Protein AF-A0A2P2KDY8-F1 (afdb_monomer)

Radius of gyration: 28.93 Å; Cα contacts (8 Å, |Δi|>4): 17; chains: 1; bounding box: 66×25×82 Å

Secondary structure (DSSP, 8-state):
---HHHHHHHHHHHHHHHHHHHHHHHHHHHHHHHHHHHHHHHHHHHHHHHHSPPPP-TT-HHHHHHHHHT--HHHHHHHHHH---HHHHHHHHHHHHHHHHHHHHTT-

pLDDT: mean 75.92, std 18.14, range [41.25, 98.06]

Mean predicted aligned error: 13.73 Å

Organism: Rhizophora mucronata (NCBI:txid61149)

Sequence (108 aa):
MASEEGKLKANLKEKVFQTLKDFLTGVTKLEELGAIGSKFLSSFRQGLEFLRRPPINSKSELIAEILKANETKRLKSYVAAGCVTSHNSIQNTSKCKLRIRHDKMHQF

Foldseek 3Di:
DPPPVVVVVVVVVVVVVVVVVVVVVVVVVVVVVVVVVLVVLVVVVVVVVVVQDDADPPVDPVSVVVCVVVVDPVSVVVNVVRHPPPVNVCVVVVVVVVVSVVVVVVPD

Solvent-accessible surface area (backbone atoms only — not comparable to full-atom values): 6234 Å² total; per-residue (Å²): 128,85,54,70,68,59,54,52,53,52,52,51,51,51,52,54,50,50,53,52,52,55,49,51,54,51,51,51,53,51,55,51,49,52,53,52,50,53,51,50,53,54,52,52,53,52,54,50,56,73,72,50,66,80,69,75,64,79,84,38,65,70,54,46,51,54,50,61,77,58,70,38,76,66,52,54,50,47,48,65,71,58,38,56,51,71,66,56,51,49,51,52,53,47,52,53,51,50,56,59,47,52,64,59,62,72,76,115

InterPro domains:
  IPR056697 Domain of unknown function DUF7795 [PF25071] (11-97)

Structure (mmCIF, N/CA/C/O backbone):
data_AF-A0A2P2KDY8-F1
#
_entry.id   AF-A0A2P2KDY8-F1
#
loop_
_atom_site.group_PDB
_atom_site.id
_atom_site.type_symbol
_atom_site.label_atom_id
_atom_site.label_alt_id
_atom_site.label_comp_id
_atom_site.label_asym_id
_atom_site.label_entity_id
_atom_site.label_seq_id
_atom_site.pdbx_PDB_ins_code
_atom_site.Cartn_x
_atom_site.Cartn_y
_atom_site.Cartn_z
_atom_site.occupancy
_atom_site.B_iso_or_equiv
_atom_site.auth_seq_id
_atom_site.auth_comp_id
_atom_site.auth_asym_id
_atom_site.auth_atom_id
_atom_site.pdbx_PDB_model_num
ATOM 1 N N . MET A 1 1 ? -37.080 12.090 46.593 1.00 48.97 1 MET A N 1
ATOM 2 C CA . MET A 1 1 ? -35.607 12.063 46.488 1.00 48.97 1 MET A CA 1
ATOM 3 C C . MET A 1 1 ? -35.240 10.909 45.574 1.00 48.97 1 MET A C 1
ATOM 5 O O . MET A 1 1 ? -35.597 9.785 45.900 1.00 48.97 1 MET A O 1
ATOM 9 N N . ALA A 1 2 ? -34.644 11.160 44.406 1.00 59.59 2 ALA A N 1
ATOM 10 C CA . ALA A 1 2 ? -34.113 10.061 43.598 1.00 59.59 2 ALA A CA 1
ATOM 11 C C . ALA A 1 2 ? -33.075 9.311 44.448 1.00 59.59 2 ALA A C 1
ATOM 13 O O . ALA A 1 2 ? -32.198 9.958 45.016 1.00 59.59 2 ALA A O 1
ATOM 14 N N . SER A 1 3 ? -33.221 7.990 44.595 1.00 74.06 3 SER A N 1
ATOM 15 C CA . SER A 1 3 ? -32.272 7.171 45.361 1.00 74.06 3 SER A CA 1
ATOM 16 C C . SER A 1 3 ? -30.862 7.383 44.798 1.00 74.06 3 SER A C 1
ATOM 18 O O . SER A 1 3 ? -30.680 7.309 43.580 1.00 74.06 3 SER A O 1
ATOM 20 N N . GLU A 1 4 ? -29.882 7.656 45.665 1.00 74.12 4 GLU A N 1
ATOM 21 C CA . GLU A 1 4 ? -28.445 7.770 45.338 1.00 74.12 4 GLU A CA 1
ATOM 22 C C . GLU A 1 4 ? -27.976 6.628 44.414 1.00 74.12 4 GLU A C 1
ATOM 24 O O . GLU A 1 4 ? -27.225 6.826 43.457 1.00 74.12 4 GLU A O 1
ATOM 29 N N . GLU A 1 5 ? -28.543 5.440 44.614 1.00 75.00 5 GLU A N 1
ATOM 30 C CA . GLU A 1 5 ? -28.315 4.236 43.820 1.00 75.00 5 GLU A CA 1
ATOM 31 C C . GLU A 1 5 ? -28.743 4.385 42.345 1.00 75.00 5 GLU A C 1
ATOM 33 O O . GLU A 1 5 ? -28.041 3.957 41.427 1.00 75.00 5 GLU A O 1
ATOM 38 N N . GLY A 1 6 ? -29.869 5.059 42.089 1.00 80.75 6 GLY A N 1
ATOM 39 C CA . GLY A 1 6 ? -30.357 5.346 40.738 1.00 80.75 6 GLY A CA 1
ATOM 40 C C . GLY A 1 6 ? -29.467 6.342 39.992 1.00 80.75 6 GLY A C 1
ATOM 41 O O . GLY A 1 6 ? -29.268 6.216 38.782 1.00 80.75 6 GLY A O 1
ATOM 42 N N . LYS A 1 7 ? -28.873 7.293 40.721 1.00 83.88 7 LYS A N 1
ATOM 43 C CA . LYS A 1 7 ? -27.954 8.302 40.176 1.00 83.88 7 LYS A CA 1
ATOM 44 C C . LYS A 1 7 ? -26.592 7.691 39.829 1.00 83.88 7 LYS A C 1
ATOM 46 O O . LYS A 1 7 ? -26.067 7.945 38.744 1.00 83.88 7 LYS A O 1
ATOM 51 N N . LEU A 1 8 ? -26.071 6.815 40.691 1.00 83.62 8 LEU A N 1
ATOM 52 C CA . LEU A 1 8 ? -24.863 6.024 40.428 1.00 83.62 8 LEU A CA 1
ATOM 53 C C . LEU A 1 8 ? -25.034 5.109 39.210 1.00 83.62 8 LEU A C 1
ATOM 55 O O . LEU A 1 8 ? -24.165 5.067 38.339 1.00 83.62 8 LEU A O 1
ATOM 59 N N . LYS A 1 9 ? -26.180 4.427 39.098 1.00 86.38 9 LYS A N 1
ATOM 60 C CA . LYS A 1 9 ? -26.483 3.536 37.968 1.00 86.38 9 LYS A CA 1
ATOM 61 C C . LYS A 1 9 ? -26.588 4.295 36.641 1.00 86.38 9 LYS A C 1
ATOM 63 O O . LYS A 1 9 ? -26.105 3.808 35.619 1.00 86.38 9 LYS A O 1
ATOM 68 N N . ALA A 1 10 ? -27.174 5.494 36.655 1.00 88.56 10 ALA A N 1
ATOM 69 C CA . ALA A 1 10 ? -27.225 6.371 35.487 1.00 88.56 10 ALA A CA 1
ATOM 70 C C . ALA A 1 10 ? -25.823 6.846 35.061 1.00 88.56 10 ALA A C 1
ATOM 72 O O . ALA A 1 10 ? -25.482 6.730 33.886 1.00 88.56 10 ALA A O 1
ATOM 73 N N . ASN A 1 11 ? -24.984 7.282 36.010 1.00 90.94 11 ASN A N 1
ATOM 74 C CA . ASN A 1 11 ? -23.605 7.701 35.729 1.00 90.94 11 ASN A CA 1
ATOM 75 C C . ASN A 1 11 ? -22.747 6.552 35.176 1.00 90.94 11 ASN A C 1
ATOM 77 O O . ASN A 1 11 ? -21.979 6.736 34.234 1.00 90.94 11 ASN A O 1
ATOM 81 N N . LEU A 1 12 ? -22.904 5.346 35.729 1.00 92.81 12 LEU A N 1
ATOM 82 C CA . LEU A 1 12 ? -22.214 4.158 35.235 1.00 92.81 12 LEU A CA 1
ATOM 83 C C . LEU A 1 12 ? -22.632 3.832 33.794 1.00 92.81 12 LEU A C 1
ATOM 85 O O . LEU A 1 12 ? -21.780 3.567 32.950 1.00 92.81 12 LEU A O 1
ATOM 89 N N . LYS A 1 13 ? -23.935 3.901 33.494 1.00 93.25 13 LYS A N 1
ATOM 90 C CA . LYS A 1 13 ? -24.468 3.676 32.143 1.00 93.25 13 LYS A CA 1
ATOM 91 C C . LYS A 1 13 ? -23.923 4.695 31.141 1.00 93.25 13 LYS A C 1
ATOM 93 O O . LYS A 1 13 ? -23.569 4.316 30.029 1.00 93.25 13 LYS A O 1
ATOM 98 N N . GLU A 1 14 ? -23.827 5.959 31.540 1.00 95.19 14 GLU A N 1
ATOM 99 C CA . GLU A 1 14 ? -23.257 7.028 30.720 1.00 95.19 14 GLU A CA 1
ATOM 100 C C . GLU A 1 14 ? -21.769 6.795 30.432 1.00 95.19 14 GLU A C 1
ATOM 102 O O . GLU A 1 14 ? -21.356 6.858 29.276 1.00 95.19 14 GLU A O 1
ATOM 107 N N . LYS A 1 15 ? -20.979 6.415 31.445 1.00 96.12 15 LYS A N 1
ATOM 108 C CA . LYS A 1 15 ? -19.562 6.061 31.262 1.00 96.12 15 LYS A CA 1
ATOM 109 C C . LYS A 1 15 ? -19.379 4.882 30.311 1.00 96.12 15 LYS A C 1
ATOM 111 O O . LYS A 1 15 ? -18.573 4.971 29.392 1.00 96.12 15 LYS A O 1
ATOM 116 N N . VAL A 1 16 ? -20.149 3.806 30.494 1.00 95.94 16 VAL A N 1
ATOM 117 C CA . VAL A 1 16 ? -20.103 2.632 29.604 1.00 95.94 16 VAL A CA 1
ATOM 118 C C . VAL A 1 16 ? -20.466 3.022 28.173 1.00 95.94 16 VAL A C 1
ATOM 120 O O . VAL A 1 16 ? -19.784 2.616 27.232 1.00 95.94 16 VAL A O 1
ATOM 123 N N . PHE A 1 17 ? -21.508 3.838 27.999 1.00 96.25 17 PHE A N 1
ATOM 124 C CA . PHE A 1 17 ? -21.917 4.311 26.681 1.00 96.25 17 PHE A CA 1
ATOM 125 C C . PHE A 1 17 ? -20.834 5.168 26.018 1.00 96.25 17 PHE A C 1
ATOM 127 O O . PHE A 1 17 ? -20.542 4.979 24.838 1.00 96.25 17 PHE A O 1
ATOM 134 N N . GLN A 1 18 ? -20.193 6.059 26.776 1.00 97.31 18 GLN A N 1
ATOM 135 C CA . GLN A 1 18 ? -19.107 6.889 26.270 1.00 97.31 18 GLN A CA 1
ATOM 136 C C . GLN A 1 18 ? -17.893 6.043 25.862 1.00 97.31 18 GLN A C 1
ATOM 138 O O . GLN A 1 18 ? -17.386 6.209 24.757 1.00 97.31 18 GLN A O 1
ATOM 143 N N . THR A 1 19 ? -17.489 5.068 26.682 1.00 97.31 19 THR A N 1
ATOM 144 C CA . THR A 1 19 ? -16.399 4.142 26.337 1.00 97.31 19 THR A CA 1
ATOM 145 C C . THR A 1 19 ? -16.702 3.352 25.065 1.00 97.31 19 THR A C 1
ATOM 147 O O . THR A 1 19 ? -15.840 3.235 24.196 1.00 97.31 19 THR A O 1
ATOM 150 N N . LEU A 1 20 ? -17.929 2.841 24.920 1.00 96.88 20 LEU A N 1
ATOM 151 C CA . LEU A 1 20 ? -18.342 2.132 23.708 1.00 96.88 20 LEU A CA 1
ATOM 152 C C . LEU A 1 20 ? -18.290 3.047 22.478 1.00 96.88 20 LEU A C 1
ATOM 154 O O . LEU A 1 20 ? -17.821 2.637 21.418 1.00 96.88 20 LEU A O 1
ATOM 158 N N . LYS A 1 21 ? -18.747 4.293 22.616 1.00 97.88 21 LYS A N 1
ATOM 159 C CA . LYS A 1 21 ? -18.727 5.283 21.537 1.00 97.88 21 LYS A CA 1
ATOM 160 C C . LYS A 1 21 ? -17.303 5.626 21.100 1.00 97.88 21 LYS A C 1
ATOM 162 O O . LYS A 1 21 ? -17.032 5.674 19.898 1.00 97.88 21 LYS A O 1
ATOM 167 N N . ASP A 1 2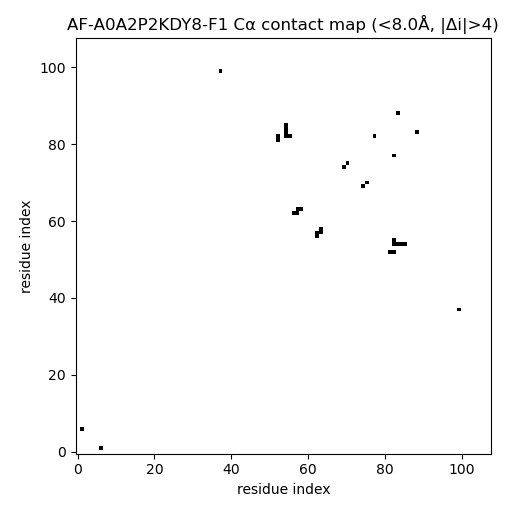2 ? -16.397 5.831 22.050 1.00 97.75 22 ASP A N 1
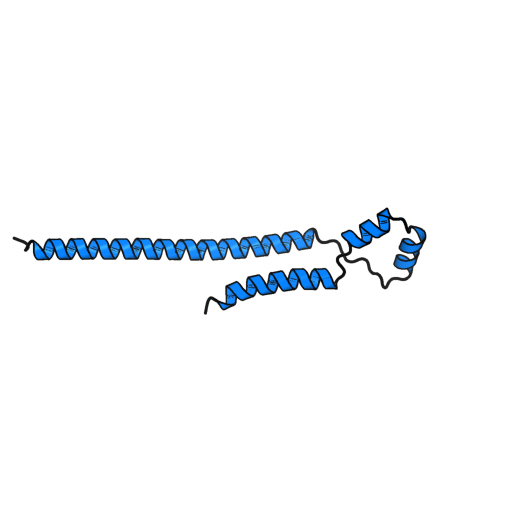ATOM 168 C CA . ASP A 1 22 ? -14.991 6.131 21.766 1.00 97.75 22 ASP A CA 1
ATOM 169 C C . ASP A 1 22 ? -14.308 4.944 21.079 1.00 97.75 22 ASP A C 1
ATOM 171 O O . ASP A 1 22 ? -13.588 5.125 20.095 1.00 97.75 22 ASP A O 1
ATOM 175 N N . PHE A 1 23 ? -14.608 3.721 21.532 1.00 97.75 23 PHE A N 1
ATOM 176 C CA . PHE A 1 23 ? -14.137 2.493 20.898 1.00 97.75 23 PHE A CA 1
ATOM 177 C C . PHE A 1 23 ? -14.607 2.383 19.443 1.00 97.75 23 PHE A C 1
ATOM 179 O O . PHE A 1 23 ? -13.777 2.240 18.547 1.00 97.75 23 PHE A O 1
ATOM 186 N N . LEU A 1 24 ? -15.914 2.515 19.186 1.00 97.69 24 LEU A N 1
ATOM 187 C CA . LEU A 1 24 ? -16.469 2.451 17.829 1.00 97.69 24 LEU A CA 1
ATOM 188 C C . LEU A 1 24 ? -15.891 3.544 16.924 1.00 97.69 24 LEU A C 1
ATOM 190 O O . LEU A 1 24 ? -15.550 3.276 15.777 1.00 97.69 24 LEU A O 1
ATOM 194 N N . THR A 1 25 ? -15.690 4.749 17.457 1.00 98.06 25 THR A N 1
ATOM 195 C CA . THR A 1 25 ? -15.030 5.839 16.724 1.00 98.06 25 THR A CA 1
ATOM 196 C C . THR A 1 25 ? -13.593 5.471 16.342 1.00 98.06 25 THR A C 1
ATOM 198 O O . THR A 1 25 ? -13.138 5.790 15.243 1.00 98.06 25 THR A O 1
ATOM 201 N N . GLY A 1 26 ? -12.866 4.792 17.233 1.00 97.62 26 GLY A N 1
ATOM 202 C CA . GLY A 1 26 ? -11.538 4.251 16.944 1.00 97.62 26 GLY A CA 1
ATOM 203 C C . GLY A 1 26 ? -11.559 3.196 15.837 1.00 97.62 26 GLY A C 1
ATOM 204 O O . GLY A 1 26 ? -10.737 3.263 14.925 1.00 97.62 26 GLY A O 1
ATOM 205 N N . VAL A 1 27 ? -12.525 2.273 15.875 1.00 97.19 27 VAL A N 1
ATOM 206 C CA . VAL A 1 27 ? -12.710 1.240 14.841 1.00 97.19 27 VAL A CA 1
ATOM 207 C C . VAL A 1 27 ? -12.950 1.877 13.472 1.00 97.19 27 VAL A C 1
ATOM 209 O O . VAL A 1 27 ? -12.231 1.563 12.527 1.00 97.19 27 VAL A O 1
ATOM 212 N N . THR A 1 28 ? -13.864 2.847 13.373 1.00 97.44 28 THR A N 1
ATOM 213 C CA . THR A 1 28 ? -14.148 3.544 12.107 1.00 97.44 28 THR A CA 1
ATOM 214 C C . THR A 1 28 ? -12.910 4.240 11.537 1.00 97.44 28 THR A C 1
ATOM 216 O O . THR A 1 28 ? -12.616 4.107 10.352 1.00 97.44 28 THR A O 1
ATOM 219 N N . LYS A 1 29 ? -12.114 4.920 12.374 1.00 97.56 29 LYS A N 1
ATOM 220 C CA . LYS A 1 29 ? -10.861 5.557 11.925 1.00 97.56 29 LYS A CA 1
ATOM 221 C C . LYS A 1 29 ? -9.849 4.547 11.378 1.00 97.56 29 LYS A C 1
ATOM 223 O O . LYS A 1 29 ? -9.129 4.855 10.429 1.00 97.56 29 LYS A O 1
ATOM 228 N N . LEU A 1 30 ? -9.766 3.358 11.976 1.00 96.31 30 LEU A N 1
ATOM 229 C CA . LEU A 1 30 ? -8.881 2.294 11.495 1.00 96.31 30 LEU A CA 1
ATOM 230 C C . LEU A 1 30 ? -9.348 1.741 10.145 1.00 96.31 30 LEU A C 1
ATOM 232 O O . LEU A 1 30 ? -8.521 1.542 9.254 1.00 96.31 30 LEU A O 1
ATOM 236 N N . GLU A 1 31 ? -10.654 1.543 9.968 1.00 95.44 31 GLU A N 1
ATOM 237 C CA . GLU A 1 31 ? -11.236 1.116 8.691 1.00 95.44 31 GLU A CA 1
ATOM 238 C C . GLU A 1 31 ? -10.977 2.141 7.579 1.00 95.44 31 GLU A C 1
ATOM 240 O O . GLU A 1 31 ? -10.502 1.783 6.496 1.00 95.44 31 GLU A O 1
ATOM 245 N N . GLU A 1 32 ? -11.207 3.427 7.860 1.00 96.56 32 GLU A N 1
ATOM 246 C CA . GLU A 1 32 ? -10.918 4.528 6.936 1.00 96.56 32 GLU A CA 1
ATOM 247 C C . GLU A 1 32 ? -9.437 4.561 6.542 1.00 96.56 32 GLU A C 1
ATOM 249 O O . GLU A 1 32 ? -9.104 4.654 5.355 1.00 96.56 32 GLU A O 1
ATOM 254 N N . LEU A 1 33 ? -8.532 4.427 7.518 1.00 96.31 33 LEU A N 1
ATOM 255 C CA . LEU A 1 33 ? -7.094 4.396 7.266 1.00 96.31 33 LEU A CA 1
ATOM 256 C C . LEU A 1 33 ? -6.697 3.201 6.388 1.00 96.31 33 LEU A C 1
ATOM 258 O O . LEU A 1 33 ? -5.899 3.362 5.461 1.00 96.31 33 LEU A O 1
ATOM 262 N N . GLY A 1 34 ? -7.276 2.023 6.633 1.00 93.88 34 GLY A N 1
ATOM 263 C CA . GLY A 1 34 ? -7.072 0.835 5.805 1.00 93.88 34 GLY A CA 1
ATOM 264 C C . GLY A 1 34 ? -7.516 1.053 4.356 1.00 93.88 34 GLY A C 1
ATOM 265 O O . GLY A 1 34 ? -6.777 0.736 3.417 1.00 93.88 34 GLY A O 1
ATOM 266 N N . ALA A 1 35 ? -8.685 1.666 4.155 1.00 94.38 35 ALA A N 1
ATOM 267 C CA . ALA A 1 35 ? -9.208 1.983 2.828 1.00 94.38 35 ALA A CA 1
ATOM 268 C C . ALA A 1 35 ? -8.322 2.997 2.080 1.00 94.38 35 ALA A C 1
ATOM 270 O O . ALA A 1 35 ? -7.961 2.778 0.916 1.00 94.38 35 ALA A O 1
ATOM 271 N N . ILE A 1 36 ? -7.920 4.082 2.752 1.00 96.12 36 ILE A N 1
ATOM 272 C CA . ILE A 1 36 ? -7.033 5.111 2.189 1.00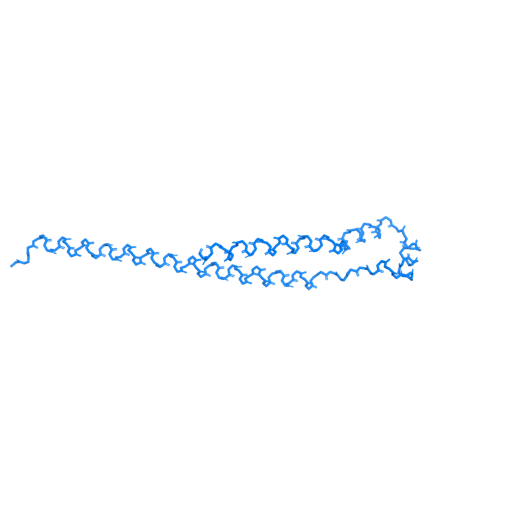 96.12 36 ILE A CA 1
ATOM 273 C C . ILE A 1 36 ? -5.665 4.511 1.848 1.00 96.12 36 ILE A C 1
ATOM 275 O O . ILE A 1 36 ? -5.160 4.725 0.743 1.00 96.12 36 ILE A O 1
ATOM 279 N N . GLY A 1 37 ? -5.086 3.718 2.753 1.00 93.62 37 GLY A N 1
ATOM 280 C CA . GLY A 1 37 ? -3.806 3.044 2.545 1.00 93.62 37 GLY A CA 1
ATOM 281 C C . GLY A 1 37 ? -3.839 2.100 1.344 1.00 93.62 37 GLY A C 1
ATOM 282 O O . GLY A 1 37 ? -2.961 2.156 0.482 1.00 93.62 37 GLY A O 1
ATOM 283 N N . SER A 1 38 ? -4.895 1.292 1.219 1.00 91.12 38 SER A N 1
ATOM 284 C CA . SER A 1 38 ? -5.083 0.389 0.078 1.00 91.12 38 SER A CA 1
ATOM 285 C C . SER A 1 38 ? -5.160 1.147 -1.251 1.00 91.12 38 SER A C 1
ATOM 287 O O . SER A 1 38 ? -4.476 0.799 -2.223 1.00 91.12 38 SER A O 1
ATOM 289 N N . LYS A 1 39 ? -5.935 2.241 -1.288 1.00 93.94 39 LYS A N 1
ATOM 290 C CA . LYS A 1 39 ? -6.046 3.111 -2.466 1.00 93.94 39 LYS A CA 1
ATOM 291 C C . LYS A 1 39 ? -4.696 3.728 -2.830 1.00 93.94 39 LYS A C 1
ATOM 293 O O . LYS A 1 39 ? -4.296 3.655 -3.991 1.00 93.94 39 LYS A O 1
ATOM 298 N N . PHE A 1 40 ? -3.982 4.286 -1.852 1.00 93.00 40 PHE A N 1
ATOM 299 C CA . PHE A 1 40 ? -2.660 4.875 -2.056 1.00 93.00 40 PHE A CA 1
ATOM 300 C C . PHE A 1 40 ? -1.675 3.862 -2.646 1.00 93.00 40 PHE A C 1
ATOM 302 O O . PHE A 1 40 ? -1.064 4.135 -3.678 1.00 93.00 40 PHE A O 1
ATOM 309 N N . LEU A 1 41 ? -1.566 2.669 -2.054 1.00 91.44 41 LEU A N 1
ATOM 310 C CA . LEU A 1 41 ? -0.650 1.627 -2.525 1.00 91.44 41 LEU A CA 1
ATOM 311 C C . LEU A 1 41 ? -0.994 1.148 -3.941 1.00 91.44 41 LEU A C 1
ATOM 313 O O . LEU A 1 41 ? -0.093 0.902 -4.748 1.00 91.44 41 LEU A O 1
ATOM 317 N N . SER A 1 42 ? -2.284 1.043 -4.273 1.00 86.56 42 SER A N 1
ATOM 318 C CA . SER A 1 42 ? -2.716 0.689 -5.628 1.00 86.56 42 SER A CA 1
ATOM 319 C C . SER A 1 42 ? -2.313 1.754 -6.651 1.00 86.56 42 SER A C 1
ATOM 321 O O . SER A 1 42 ? -1.752 1.411 -7.695 1.00 86.56 42 SER A O 1
ATOM 323 N N . SER A 1 43 ? -2.545 3.033 -6.342 1.00 85.06 43 SER A N 1
ATOM 324 C CA . SER A 1 43 ? -2.155 4.154 -7.205 1.00 85.06 43 SER A CA 1
ATOM 325 C C . SER A 1 43 ? -0.638 4.277 -7.333 1.00 85.06 43 SER A C 1
ATOM 327 O O . SER A 1 43 ? -0.129 4.470 -8.433 1.00 85.06 43 SER A O 1
ATOM 329 N N . PHE A 1 44 ? 0.103 4.099 -6.238 1.00 85.88 44 PHE A N 1
ATOM 330 C CA . PHE A 1 44 ? 1.563 4.106 -6.245 1.00 85.88 44 PHE A CA 1
ATOM 331 C C . PHE A 1 44 ? 2.119 3.007 -7.156 1.00 85.88 44 PHE A C 1
ATOM 333 O O . PHE A 1 44 ? 2.968 3.273 -8.004 1.00 85.88 44 PHE A O 1
ATOM 340 N N . ARG A 1 45 ? 1.575 1.785 -7.063 1.00 83.81 45 ARG A N 1
ATOM 341 C CA . ARG A 1 45 ? 1.930 0.686 -7.971 1.00 83.81 45 ARG A CA 1
ATOM 342 C C . ARG A 1 45 ? 1.657 1.046 -9.431 1.00 83.81 45 ARG A C 1
ATOM 344 O O . ARG A 1 45 ? 2.488 0.758 -10.284 1.00 83.81 45 ARG A O 1
ATOM 351 N N . GLN A 1 46 ? 0.511 1.655 -9.724 1.00 82.75 46 GLN A N 1
ATOM 352 C CA . GLN A 1 46 ? 0.193 2.098 -11.081 1.00 82.75 46 GLN A CA 1
ATOM 353 C C . GLN A 1 46 ? 1.191 3.161 -11.571 1.00 82.75 46 GLN A C 1
ATOM 355 O O . GLN A 1 46 ? 1.671 3.065 -12.695 1.00 82.75 46 GLN A O 1
ATOM 360 N N . GLY A 1 47 ? 1.567 4.110 -10.709 1.00 79.38 47 GLY A N 1
ATOM 361 C CA . GLY A 1 47 ? 2.624 5.093 -10.964 1.00 79.38 47 GLY A CA 1
ATOM 362 C C . GLY A 1 47 ? 3.964 4.446 -11.323 1.00 79.38 47 GLY A C 1
ATOM 363 O O . GLY A 1 47 ? 4.606 4.836 -12.296 1.00 79.38 47 GLY A O 1
ATOM 364 N N . LEU A 1 48 ? 4.360 3.404 -10.588 1.00 79.62 48 LEU A N 1
ATOM 365 C CA . LEU A 1 48 ? 5.587 2.659 -10.877 1.00 79.62 48 LEU A CA 1
ATOM 366 C C . LEU A 1 48 ? 5.543 1.930 -12.225 1.00 79.62 48 LEU A C 1
ATOM 368 O O . LEU A 1 48 ? 6.572 1.840 -12.888 1.00 79.62 48 LEU A O 1
ATOM 372 N N . GLU A 1 49 ? 4.379 1.444 -12.663 1.00 74.56 49 GLU A N 1
ATOM 373 C CA . GLU A 1 49 ? 4.237 0.836 -13.994 1.00 74.56 49 GLU A CA 1
ATOM 374 C C . GLU A 1 49 ? 4.444 1.857 -15.124 1.00 74.56 49 GLU A C 1
ATOM 376 O O . GLU A 1 49 ? 4.997 1.492 -16.156 1.00 74.56 49 GLU A O 1
ATOM 381 N N . PHE A 1 50 ? 4.099 3.137 -14.932 1.00 72.38 50 PHE A N 1
ATOM 382 C CA . PHE A 1 50 ? 4.414 4.190 -15.912 1.00 72.38 50 PHE A CA 1
ATOM 383 C C . PHE A 1 50 ? 5.912 4.483 -16.014 1.00 72.38 50 PHE A C 1
ATOM 385 O O . PHE A 1 50 ? 6.414 4.804 -17.088 1.00 72.38 50 PHE A O 1
ATOM 392 N N . LEU A 1 51 ? 6.636 4.369 -14.899 1.00 73.25 51 LEU A N 1
ATOM 393 C CA . LEU A 1 51 ? 8.093 4.511 -14.874 1.00 73.25 51 LEU A CA 1
ATOM 394 C C . LEU A 1 51 ? 8.805 3.245 -15.370 1.00 73.25 51 LEU A C 1
ATOM 396 O O . LEU A 1 51 ? 10.007 3.275 -15.658 1.00 73.25 51 LEU A O 1
ATOM 400 N N . ARG A 1 52 ? 8.079 2.123 -15.466 1.00 71.06 52 ARG A N 1
ATOM 401 C CA . ARG A 1 52 ? 8.628 0.854 -15.927 1.00 71.06 52 ARG A CA 1
ATOM 402 C C . ARG A 1 52 ? 8.933 0.950 -17.413 1.00 71.06 52 ARG A C 1
ATOM 404 O O . ARG A 1 52 ? 8.068 1.193 -18.250 1.00 71.06 52 ARG A O 1
ATOM 411 N N . ARG A 1 53 ? 10.196 0.709 -17.749 1.00 68.94 53 ARG A N 1
ATOM 412 C CA . ARG A 1 53 ? 10.640 0.684 -19.139 1.00 68.94 53 ARG A CA 1
ATOM 413 C C . ARG A 1 53 ? 10.065 -0.533 -19.869 1.00 68.94 53 ARG A C 1
ATOM 415 O O . ARG A 1 53 ? 9.960 -1.604 -19.260 1.00 68.94 53 ARG A O 1
ATOM 422 N N . PRO A 1 54 ? 9.737 -0.403 -21.165 1.00 69.50 54 PRO A N 1
ATOM 423 C CA . PRO A 1 54 ? 9.387 -1.549 -21.988 1.00 69.50 54 PRO A CA 1
ATOM 424 C C . PRO A 1 54 ? 10.525 -2.581 -21.976 1.00 69.50 54 PRO A C 1
ATOM 426 O O . PRO A 1 54 ? 11.696 -2.192 -22.034 1.00 69.50 54 PRO A O 1
ATOM 429 N N . PRO A 1 55 ? 10.215 -3.886 -21.902 1.00 69.38 55 PRO A N 1
ATOM 430 C CA . PRO A 1 55 ? 11.236 -4.913 -22.025 1.00 69.38 55 PRO A CA 1
ATOM 431 C C . PRO A 1 55 ? 11.886 -4.830 -23.410 1.00 69.38 55 PRO A C 1
ATOM 433 O O . PRO A 1 55 ? 11.204 -4.645 -24.419 1.00 69.38 55 PRO A O 1
ATOM 436 N N . ILE A 1 56 ? 13.207 -4.994 -23.463 1.00 74.19 56 ILE A N 1
ATOM 437 C CA . ILE A 1 56 ? 13.922 -5.093 -24.737 1.00 74.19 56 ILE A CA 1
ATOM 438 C C . ILE A 1 56 ? 13.499 -6.406 -25.401 1.00 74.19 56 ILE A C 1
ATOM 440 O O . ILE A 1 56 ? 13.579 -7.469 -24.781 1.00 74.19 56 ILE A O 1
ATOM 444 N N . ASN A 1 57 ? 13.045 -6.343 -26.656 1.00 73.38 57 ASN A N 1
ATOM 445 C CA . ASN A 1 57 ? 12.678 -7.534 -27.414 1.00 73.38 57 ASN A CA 1
ATOM 446 C C . ASN A 1 57 ? 13.937 -8.316 -27.820 1.00 73.38 57 ASN A C 1
ATOM 448 O O . ASN A 1 57 ? 14.468 -8.149 -28.915 1.00 73.38 57 ASN A O 1
ATOM 452 N N . SER A 1 58 ? 14.393 -9.193 -26.929 1.00 68.12 58 SER A N 1
ATOM 453 C CA . SER A 1 58 ? 15.574 -10.037 -27.126 1.00 68.12 58 SER A CA 1
ATOM 454 C C . SER A 1 58 ? 15.414 -11.104 -28.214 1.00 68.12 58 SER A C 1
ATOM 456 O O . SER A 1 58 ? 16.394 -11.758 -28.552 1.00 68.12 58 SER A O 1
ATOM 458 N N . LYS A 1 59 ? 14.205 -11.292 -28.762 1.00 75.75 59 LYS A N 1
ATOM 459 C CA . LYS A 1 59 ? 13.946 -12.212 -29.882 1.00 75.75 59 LYS A CA 1
ATOM 460 C C . LYS A 1 59 ? 14.144 -11.56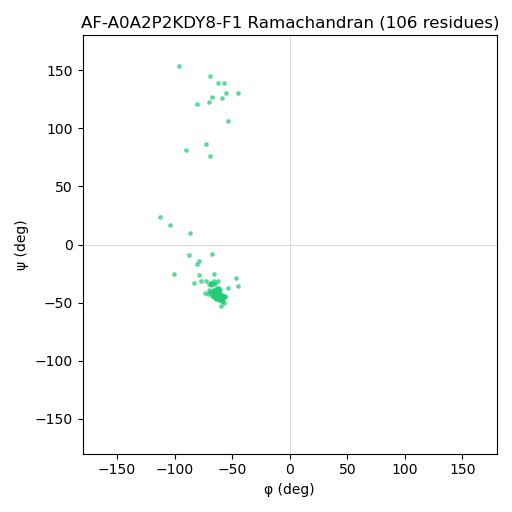2 -31.252 1.00 75.75 59 LYS A C 1
ATOM 462 O O . LYS A 1 59 ? 14.072 -12.253 -32.260 1.00 75.75 59 LYS A O 1
ATOM 467 N N . SER A 1 60 ? 14.330 -10.245 -31.307 1.00 82.50 60 SER A N 1
ATOM 468 C CA . SER A 1 60 ? 14.609 -9.551 -32.560 1.00 82.50 60 SER A CA 1
ATOM 469 C C . SER A 1 60 ? 16.084 -9.697 -32.916 1.00 82.50 60 SER A C 1
ATOM 471 O O . SER A 1 60 ? 16.954 -9.260 -32.164 1.00 82.50 60 SER A O 1
ATOM 473 N N . GLU A 1 61 ? 16.343 -10.276 -34.085 1.00 87.69 61 GLU A N 1
ATOM 474 C CA . GLU A 1 61 ? 17.689 -10.486 -34.624 1.00 87.69 61 GLU A CA 1
ATOM 475 C C . GLU A 1 61 ? 18.427 -9.151 -34.820 1.00 87.69 61 GLU A C 1
ATOM 477 O O . GLU A 1 61 ? 19.533 -8.977 -34.318 1.00 87.69 61 GLU A O 1
ATOM 482 N N . LEU A 1 62 ? 17.744 -8.144 -35.378 1.00 88.06 62 LEU A N 1
ATOM 483 C CA . LEU A 1 62 ? 18.253 -6.773 -35.504 1.00 88.06 62 LEU A CA 1
ATOM 484 C C . LEU A 1 62 ? 18.671 -6.163 -34.153 1.00 88.06 62 LEU A C 1
ATOM 486 O O . LEU A 1 62 ? 19.732 -5.552 -34.039 1.00 88.06 62 LEU A O 1
ATOM 490 N N . ILE A 1 63 ? 17.847 -6.317 -33.109 1.00 82.00 63 ILE A N 1
ATOM 491 C CA . ILE A 1 63 ? 18.174 -5.791 -31.773 1.00 82.00 63 ILE A CA 1
ATOM 492 C C . ILE A 1 63 ? 19.376 -6.535 -31.182 1.00 82.00 63 ILE A C 1
ATOM 494 O O . ILE A 1 63 ? 20.234 -5.909 -30.557 1.00 82.00 63 ILE A O 1
ATOM 498 N N . ALA A 1 64 ? 19.461 -7.852 -31.387 1.00 83.56 64 ALA A N 1
ATOM 499 C CA . ALA A 1 64 ? 20.592 -8.652 -30.935 1.00 83.56 64 ALA A CA 1
ATOM 500 C C . ALA A 1 64 ? 21.902 -8.217 -31.615 1.00 83.56 64 ALA A C 1
ATOM 502 O O . ALA A 1 64 ? 22.913 -8.039 -30.931 1.00 83.56 64 ALA A O 1
ATOM 503 N N . GLU A 1 65 ? 21.879 -7.970 -32.926 1.00 87.62 65 GLU A N 1
ATOM 504 C CA . GLU A 1 65 ? 23.036 -7.469 -33.672 1.00 87.62 65 GLU A CA 1
ATOM 505 C C . GLU A 1 65 ? 23.471 -6.076 -33.209 1.00 87.62 65 GLU A C 1
ATOM 507 O O . GLU A 1 65 ? 24.658 -5.857 -32.972 1.00 87.62 65 GLU A O 1
ATOM 512 N N . ILE A 1 66 ? 22.529 -5.152 -32.982 1.00 85.12 66 ILE A N 1
ATOM 513 C CA . ILE A 1 66 ? 22.830 -3.811 -32.456 1.00 85.12 66 ILE A CA 1
ATOM 514 C C . ILE A 1 66 ? 23.481 -3.894 -31.070 1.00 85.12 66 ILE A C 1
ATOM 516 O O . ILE A 1 66 ? 24.465 -3.198 -30.807 1.00 85.12 66 ILE A O 1
ATOM 520 N N . LEU A 1 67 ? 22.961 -4.740 -30.174 1.00 83.69 67 LEU A N 1
ATOM 521 C CA . LEU A 1 67 ? 23.533 -4.923 -28.837 1.00 83.69 67 LEU A CA 1
ATOM 522 C C . LEU A 1 67 ? 24.948 -5.505 -28.901 1.00 83.69 67 LEU A C 1
ATOM 524 O O . LEU A 1 67 ? 25.821 -5.043 -28.166 1.00 83.69 67 LEU A O 1
ATOM 528 N N . LYS A 1 68 ? 25.175 -6.477 -29.792 1.00 84.88 68 LYS A N 1
ATOM 529 C CA . LYS A 1 68 ? 26.482 -7.107 -30.017 1.00 84.88 68 LYS A CA 1
ATOM 530 C C . LYS A 1 68 ? 27.491 -6.127 -30.621 1.00 84.88 68 LYS A C 1
ATOM 532 O O . LYS A 1 68 ? 28.631 -6.065 -30.174 1.00 84.88 68 LYS A O 1
ATOM 537 N N . ALA A 1 69 ? 27.070 -5.312 -31.586 1.00 87.31 69 ALA A N 1
ATOM 538 C CA . ALA A 1 69 ? 27.917 -4.295 -32.206 1.00 87.31 69 ALA A CA 1
ATOM 539 C C . ALA A 1 69 ? 28.330 -3.178 -31.227 1.00 87.31 69 ALA A C 1
ATOM 541 O O . ALA A 1 69 ? 29.372 -2.554 -31.402 1.00 87.31 69 ALA A O 1
ATOM 542 N N . ASN A 1 70 ? 27.533 -2.937 -30.178 1.00 83.81 70 ASN A N 1
ATOM 543 C CA . ASN A 1 70 ? 27.742 -1.868 -29.194 1.00 83.81 70 ASN A CA 1
ATOM 544 C C . ASN A 1 70 ? 28.083 -2.402 -27.791 1.00 83.81 70 ASN A C 1
ATOM 546 O O . ASN A 1 70 ? 27.847 -1.724 -26.783 1.00 83.81 70 ASN A O 1
ATOM 550 N N . GLU A 1 71 ? 28.609 -3.626 -27.712 1.00 82.25 71 GLU A N 1
ATOM 551 C CA . GLU A 1 71 ? 28.752 -4.413 -26.487 1.00 82.25 71 GLU A CA 1
ATOM 552 C C . GLU A 1 71 ? 29.803 -3.835 -25.513 1.00 82.25 71 GLU A C 1
ATOM 554 O O . GLU A 1 71 ? 30.911 -4.335 -25.340 1.00 82.25 71 GLU A O 1
ATOM 559 N N . THR A 1 72 ? 29.437 -2.760 -24.815 1.00 87.75 72 THR A N 1
ATOM 560 C CA . THR A 1 72 ? 30.258 -2.134 -23.772 1.00 87.75 72 THR A CA 1
ATOM 561 C C . THR A 1 72 ? 29.863 -2.632 -22.385 1.00 87.75 72 THR A C 1
ATOM 563 O O . THR A 1 72 ? 28.702 -2.955 -22.125 1.00 87.75 72 THR A O 1
ATOM 566 N N . LYS A 1 73 ? 30.804 -2.612 -21.430 1.00 84.62 73 LYS A N 1
ATOM 567 C CA . LYS A 1 73 ? 30.513 -2.920 -20.014 1.00 84.62 73 LYS A CA 1
ATOM 568 C C . LYS A 1 73 ? 29.367 -2.054 -19.470 1.00 84.62 73 LYS A C 1
ATOM 570 O O . LYS A 1 73 ? 28.508 -2.552 -18.752 1.00 84.62 73 LYS A O 1
ATOM 575 N N . ARG A 1 74 ? 29.308 -0.781 -19.881 1.00 78.06 74 ARG A N 1
ATOM 576 C CA . ARG A 1 74 ? 28.231 0.155 -19.528 1.00 78.06 74 ARG A CA 1
ATOM 577 C C . ARG A 1 74 ? 26.881 -0.279 -20.098 1.00 78.06 74 ARG A C 1
ATOM 579 O O . ARG A 1 74 ? 25.9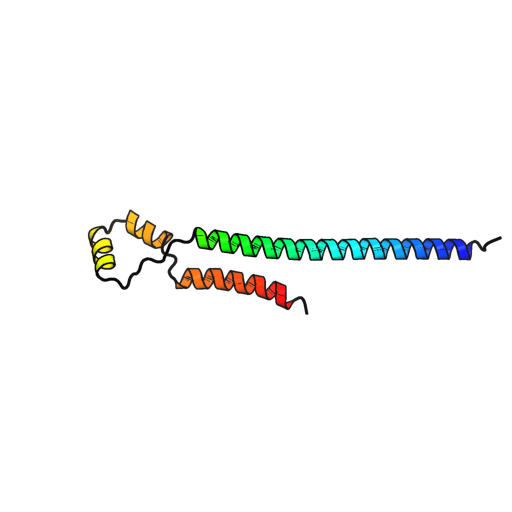01 -0.262 -19.363 1.00 78.06 74 ARG A O 1
ATOM 586 N N . LEU A 1 75 ? 26.826 -0.682 -21.370 1.00 80.81 75 LEU A N 1
ATOM 587 C CA . LEU A 1 75 ? 25.592 -1.158 -22.000 1.00 80.81 75 LEU A CA 1
ATOM 588 C C . LEU A 1 75 ? 25.108 -2.464 -21.362 1.00 80.81 75 LEU A C 1
ATOM 590 O O . LEU A 1 75 ? 23.926 -2.578 -21.067 1.00 80.81 75 LEU A O 1
ATOM 594 N N . LYS A 1 76 ? 26.010 -3.403 -21.052 1.00 76.88 76 LYS A N 1
ATOM 595 C CA . LYS A 1 76 ? 25.662 -4.631 -20.315 1.00 76.88 76 LYS A CA 1
ATOM 596 C C . LYS A 1 76 ? 25.054 -4.322 -18.951 1.00 76.88 76 LYS A C 1
ATOM 598 O O . LYS A 1 76 ? 23.988 -4.840 -18.636 1.00 76.88 76 LYS A O 1
ATOM 603 N N . SER A 1 77 ? 25.684 -3.443 -18.170 1.00 74.75 77 SER A N 1
ATOM 604 C CA . SER A 1 77 ? 25.146 -3.013 -16.874 1.00 74.75 77 SER A CA 1
ATOM 605 C C . SER A 1 77 ? 23.812 -2.281 -17.019 1.00 74.75 77 SER A C 1
ATOM 607 O O . SER A 1 77 ? 22.911 -2.487 -16.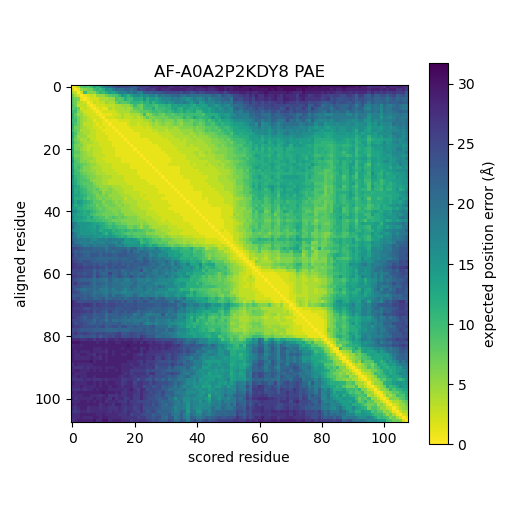215 1.00 74.75 77 SER A O 1
ATOM 609 N N . TYR A 1 78 ? 23.654 -1.459 -18.058 1.00 72.69 78 TYR A N 1
ATOM 610 C CA . TYR A 1 78 ? 22.412 -0.746 -18.353 1.00 72.69 78 TYR A CA 1
ATOM 611 C C . TYR A 1 78 ? 21.270 -1.695 -18.730 1.00 72.69 78 TYR A C 1
ATOM 613 O O . TYR A 1 78 ? 20.157 -1.556 -18.228 1.00 72.69 78 TYR A O 1
ATOM 621 N N . VAL A 1 79 ? 21.549 -2.690 -19.575 1.00 73.56 79 VAL A N 1
ATOM 622 C CA . VAL A 1 79 ? 20.598 -3.743 -19.945 1.00 73.56 79 VAL A CA 1
ATOM 623 C C . VAL A 1 79 ? 20.256 -4.593 -18.720 1.00 73.56 79 VAL A C 1
ATOM 625 O O . VAL A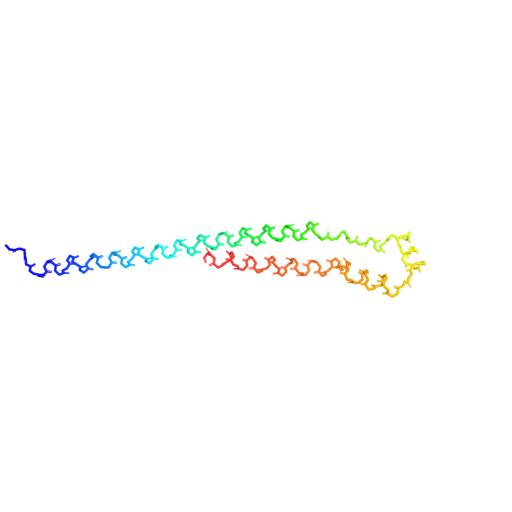 1 79 ? 19.082 -4.832 -18.479 1.00 73.56 79 VAL A O 1
ATOM 628 N N . ALA A 1 80 ? 21.228 -4.972 -17.888 1.00 70.62 80 ALA A N 1
ATOM 629 C CA . ALA A 1 80 ? 20.978 -5.730 -16.659 1.00 70.62 80 ALA A CA 1
ATOM 630 C C . ALA A 1 80 ? 20.176 -4.942 -15.603 1.00 70.62 80 ALA A C 1
ATOM 632 O O . ALA A 1 80 ? 19.370 -5.527 -14.884 1.00 70.62 80 ALA A O 1
ATOM 633 N N . ALA A 1 81 ? 20.375 -3.622 -15.510 1.00 65.25 81 ALA A N 1
ATOM 634 C CA . ALA A 1 81 ? 19.690 -2.760 -14.545 1.00 65.25 81 ALA A CA 1
ATOM 635 C C . ALA A 1 81 ? 18.289 -2.314 -15.004 1.00 65.25 81 ALA A C 1
ATOM 637 O O . ALA A 1 81 ? 17.405 -2.111 -14.176 1.00 65.25 81 ALA A O 1
ATOM 638 N N . GLY A 1 82 ? 18.087 -2.124 -16.313 1.00 55.00 82 GLY A N 1
ATOM 639 C CA . GLY A 1 82 ? 16.836 -1.619 -16.891 1.00 55.00 82 GLY A CA 1
ATOM 640 C C . GLY A 1 82 ? 15.932 -2.700 -17.481 1.00 55.00 82 GLY A C 1
ATOM 641 O O . GLY A 1 82 ? 14.717 -2.518 -17.543 1.00 55.00 82 GLY A O 1
ATOM 642 N N . CYS A 1 83 ? 16.498 -3.835 -17.889 1.00 55.66 83 CYS A N 1
ATOM 643 C CA . CYS A 1 83 ? 15.746 -4.995 -18.332 1.00 55.66 83 CYS A CA 1
ATOM 644 C C . CYS A 1 83 ? 15.498 -5.859 -17.101 1.00 55.66 83 CYS A C 1
ATOM 646 O O . CYS A 1 83 ? 16.200 -6.830 -16.826 1.00 55.66 83 CYS A O 1
ATOM 648 N N . VAL A 1 84 ? 14.479 -5.481 -16.329 1.00 53.81 84 VAL A N 1
ATOM 649 C CA . VAL A 1 84 ? 13.819 -6.449 -15.462 1.00 53.81 84 VAL A CA 1
ATOM 650 C C . VAL A 1 84 ? 13.438 -7.589 -16.401 1.00 53.81 84 VAL A C 1
ATOM 652 O O . VAL A 1 84 ? 12.556 -7.405 -17.242 1.00 53.81 84 VAL A O 1
ATOM 655 N N . THR A 1 85 ? 14.144 -8.725 -16.343 1.00 51.41 85 THR A N 1
ATOM 656 C CA . THR A 1 85 ? 13.719 -9.934 -17.053 1.00 51.41 85 THR A CA 1
ATOM 657 C C . THR A 1 85 ? 12.230 -10.053 -16.784 1.00 51.41 85 THR A C 1
ATOM 659 O O . THR A 1 85 ? 11.801 -9.882 -15.644 1.00 51.41 85 THR A O 1
ATOM 662 N N . SER A 1 86 ? 11.407 -10.244 -17.809 1.00 50.38 86 SER A N 1
ATOM 663 C CA . SER A 1 86 ? 9.942 -10.279 -17.674 1.00 50.38 86 SER A CA 1
ATOM 664 C C . SER A 1 86 ? 9.499 -11.159 -16.490 1.00 50.38 86 SER A C 1
ATOM 666 O O . SER A 1 86 ? 8.522 -10.861 -15.806 1.00 50.38 86 SER A O 1
ATOM 668 N N . HIS A 1 87 ? 10.309 -12.168 -16.163 1.00 48.88 87 HIS A N 1
ATOM 669 C CA . HIS A 1 87 ? 10.236 -12.972 -14.953 1.00 48.88 87 HIS A CA 1
ATOM 670 C C . HIS A 1 87 ? 10.331 -12.201 -13.612 1.00 48.88 87 HIS A C 1
ATOM 672 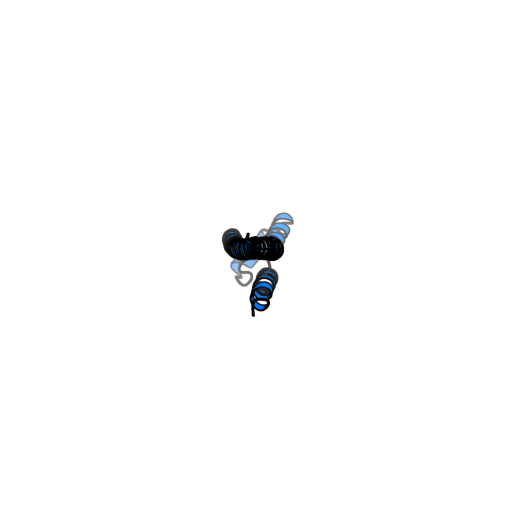O O . HIS A 1 87 ? 9.465 -12.394 -12.761 1.00 48.88 87 HIS A O 1
ATOM 678 N N . ASN A 1 88 ? 11.301 -11.301 -13.413 1.00 50.84 88 ASN A N 1
ATOM 679 C CA . ASN A 1 88 ? 11.462 -10.509 -12.184 1.00 50.84 88 ASN A CA 1
ATOM 680 C C . ASN A 1 88 ? 10.340 -9.480 -11.982 1.00 50.84 88 ASN A C 1
ATOM 682 O O . ASN A 1 88 ? 9.922 -9.258 -10.845 1.00 50.84 88 ASN A O 1
ATOM 6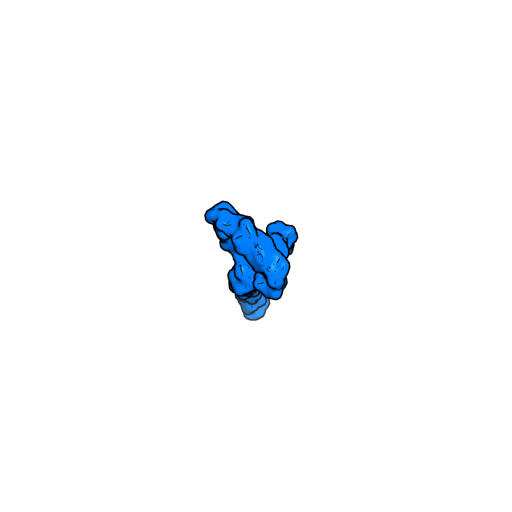86 N N . SER A 1 89 ? 9.800 -8.884 -13.053 1.00 51.31 89 SER A N 1
ATOM 687 C CA . SER A 1 89 ? 8.648 -7.978 -12.930 1.00 51.31 89 SER A CA 1
ATOM 688 C C . SER A 1 89 ? 7.402 -8.762 -12.546 1.00 51.31 89 SER A C 1
ATOM 690 O O . SER A 1 89 ? 6.656 -8.347 -11.668 1.00 51.31 89 SER A O 1
ATOM 692 N N . ILE A 1 90 ? 7.211 -9.948 -13.132 1.00 51.56 90 ILE A N 1
ATOM 693 C CA . ILE A 1 90 ? 6.109 -10.835 -12.759 1.00 51.56 90 ILE A CA 1
ATOM 694 C C . ILE A 1 90 ? 6.269 -11.291 -11.304 1.00 51.56 90 ILE A C 1
ATOM 696 O O . ILE A 1 90 ? 5.286 -11.263 -10.569 1.00 51.56 90 ILE A O 1
ATOM 700 N N . GLN A 1 91 ? 7.476 -11.639 -10.842 1.00 50.19 91 GLN A N 1
ATOM 701 C CA . GLN A 1 91 ? 7.716 -12.032 -9.449 1.00 50.19 91 GLN A CA 1
ATOM 702 C C . GLN A 1 91 ? 7.514 -10.881 -8.449 1.00 50.19 91 GLN A C 1
ATOM 704 O O . GLN A 1 91 ? 6.854 -11.080 -7.433 1.00 50.19 91 GLN A O 1
ATOM 709 N N . ASN A 1 92 ? 8.003 -9.667 -8.715 1.00 53.00 92 ASN A N 1
ATOM 710 C CA . ASN A 1 92 ? 7.790 -8.534 -7.805 1.00 53.00 92 ASN A CA 1
ATOM 711 C C . ASN A 1 92 ? 6.333 -8.054 -7.807 1.00 53.00 92 ASN A C 1
ATOM 713 O O . ASN A 1 92 ? 5.749 -7.842 -6.743 1.00 53.00 92 ASN A O 1
ATOM 717 N N . THR A 1 93 ? 5.696 -7.962 -8.976 1.00 50.62 93 THR A N 1
ATOM 718 C CA . THR A 1 93 ? 4.290 -7.553 -9.073 1.00 50.62 93 THR A CA 1
ATOM 719 C C . THR A 1 93 ? 3.356 -8.633 -8.516 1.00 50.62 93 THR A C 1
ATOM 721 O O . THR A 1 93 ? 2.349 -8.301 -7.889 1.00 50.62 93 THR A O 1
ATOM 724 N N . SER A 1 94 ? 3.682 -9.925 -8.659 1.00 51.78 94 SER A N 1
ATOM 725 C CA . SER A 1 94 ? 2.934 -11.020 -8.015 1.00 51.78 94 SER A CA 1
ATOM 726 C C . SER A 1 94 ? 3.127 -11.052 -6.498 1.00 51.78 94 SER A C 1
ATOM 728 O O . SER A 1 94 ? 2.131 -11.216 -5.796 1.00 51.78 94 SER A O 1
ATOM 730 N N . LYS A 1 95 ? 4.333 -10.784 -5.974 1.00 52.59 95 LYS A N 1
ATOM 731 C CA . LYS A 1 95 ? 4.579 -10.595 -4.531 1.00 52.59 95 LYS A CA 1
ATOM 732 C C . LYS A 1 95 ? 3.779 -9.414 -3.965 1.00 52.59 95 LYS A C 1
ATOM 734 O O . LYS A 1 95 ? 3.124 -9.562 -2.935 1.00 52.59 95 LYS A O 1
ATOM 739 N N . CYS A 1 96 ? 3.720 -8.281 -4.672 1.00 51.38 96 CYS A N 1
ATOM 740 C CA . CYS A 1 96 ? 2.845 -7.159 -4.304 1.00 51.38 96 CYS A CA 1
ATOM 741 C C . CYS A 1 96 ? 1.349 -7.520 -4.381 1.00 51.38 96 CYS A C 1
ATOM 743 O O . CYS A 1 96 ? 0.579 -7.133 -3.505 1.00 51.38 96 CYS A O 1
ATOM 745 N N . LYS A 1 97 ? 0.910 -8.277 -5.397 1.00 49.72 97 LYS A N 1
ATOM 746 C CA . LYS A 1 97 ? -0.486 -8.744 -5.518 1.00 49.72 97 LYS A CA 1
ATOM 747 C C . LYS A 1 97 ? -0.876 -9.767 -4.445 1.00 49.72 97 LYS A C 1
ATOM 749 O O . LYS A 1 97 ? -2.041 -9.799 -4.065 1.00 49.72 97 LYS A O 1
ATOM 754 N N . LEU A 1 98 ? 0.043 -10.617 -3.988 1.00 47.69 98 LEU A N 1
ATOM 755 C CA . LEU A 1 98 ? -0.186 -11.558 -2.885 1.00 47.69 98 LEU A CA 1
ATOM 756 C C . LEU A 1 98 ? -0.365 -10.813 -1.565 1.00 47.69 98 LEU A C 1
ATOM 758 O O . LEU A 1 98 ? -1.319 -11.086 -0.851 1.00 47.69 98 LEU A O 1
ATOM 762 N N . ARG A 1 99 ? 0.472 -9.807 -1.296 1.00 45.81 99 ARG A N 1
ATOM 763 C CA . ARG A 1 99 ? 0.408 -9.026 -0.056 1.00 45.81 99 ARG A CA 1
ATOM 764 C C . ARG A 1 99 ? -0.882 -8.198 0.060 1.00 45.81 99 ARG A C 1
ATOM 766 O O . ARG A 1 99 ? -1.508 -8.203 1.107 1.00 45.81 99 ARG A O 1
ATOM 773 N N . ILE A 1 100 ? -1.346 -7.603 -1.043 1.00 48.94 100 ILE A N 1
ATOM 774 C CA . ILE A 1 100 ? -2.626 -6.864 -1.082 1.00 48.94 100 ILE A CA 1
ATOM 775 C C . ILE A 1 100 ? -3.846 -7.809 -1.024 1.00 48.94 100 ILE A C 1
ATOM 777 O O . ILE A 1 100 ? -4.897 -7.436 -0.510 1.00 48.94 100 ILE A O 1
ATOM 781 N N . ARG A 1 101 ? -3.743 -9.035 -1.562 1.00 43.25 101 ARG A N 1
ATOM 782 C CA . ARG A 1 101 ? -4.827 -10.033 -1.470 1.00 43.25 101 ARG A CA 1
ATOM 783 C C . ARG A 1 101 ? -4.902 -10.706 -0.100 1.00 43.25 101 ARG A C 1
ATOM 785 O O . ARG A 1 101 ? -6.005 -11.034 0.315 1.00 43.25 101 ARG A O 1
ATOM 792 N N . HIS A 1 102 ? -3.776 -10.866 0.592 1.00 45.09 102 HIS A N 1
ATOM 793 C CA . HIS A 1 102 ? -3.744 -11.352 1.970 1.00 45.09 102 HIS A CA 1
ATOM 794 C C . HIS A 1 102 ? -4.501 -10.397 2.908 1.00 45.09 102 HIS A C 1
ATOM 796 O O . HIS A 1 102 ? -5.345 -10.850 3.671 1.00 45.09 102 HIS A O 1
ATOM 802 N N . ASP A 1 103 ? -4.320 -9.078 2.756 1.00 45.62 103 ASP A N 1
ATOM 803 C CA . ASP A 1 103 ? -5.102 -8.077 3.507 1.00 45.62 103 ASP A CA 1
ATOM 804 C C . ASP A 1 103 ? -6.609 -8.130 3.198 1.00 45.62 103 ASP A C 1
ATOM 806 O O . ASP A 1 103 ? -7.427 -7.870 4.074 1.00 45.62 103 ASP A O 1
ATOM 810 N N . LYS A 1 104 ? -7.003 -8.505 1.972 1.00 46.69 104 LYS A N 1
ATOM 811 C CA . LYS A 1 104 ? -8.422 -8.679 1.609 1.00 46.69 104 LYS A CA 1
ATOM 812 C C . LYS A 1 104 ? -9.039 -9.993 2.094 1.00 46.69 104 LYS A C 1
ATOM 814 O O . LYS A 1 104 ? -10.252 -10.043 2.251 1.00 46.69 104 LYS A O 1
ATOM 819 N N . MET A 1 105 ? -8.254 -11.055 2.293 1.00 41.25 105 MET A N 1
ATOM 820 C CA . MET A 1 105 ? -8.777 -12.343 2.777 1.00 41.25 105 MET A CA 1
ATOM 821 C C . MET A 1 105 ? -8.985 -12.390 4.294 1.00 41.25 105 MET A C 1
ATOM 823 O O . MET A 1 105 ? -9.736 -13.237 4.753 1.00 41.25 105 MET A O 1
ATOM 827 N N . HIS A 1 106 ? -8.389 -11.473 5.057 1.00 44.66 106 HIS A N 1
ATOM 828 C CA . HIS A 1 106 ? -8.637 -11.334 6.498 1.00 44.66 106 HIS A CA 1
ATOM 829 C C . HIS A 1 106 ? -9.843 -10.434 6.844 1.00 44.66 106 HIS A C 1
ATOM 831 O O . HIS A 1 106 ? -10.032 -10.097 8.009 1.00 44.66 106 HIS A O 1
ATOM 837 N N . GLN A 1 107 ? -10.651 -10.036 5.852 1.00 44.00 107 GLN A N 1
ATOM 838 C CA . GLN A 1 107 ? -11.889 -9.258 6.039 1.00 44.00 107 GLN A CA 1
ATOM 839 C C . GLN A 1 107 ? -13.181 -10.096 5.903 1.00 44.00 107 GLN A C 1
ATOM 841 O O . GLN A 1 107 ? -14.253 -9.519 5.739 1.00 44.00 107 GLN A O 1
ATOM 846 N N . PHE A 1 108 ? -13.097 -11.430 5.978 1.00 43.00 108 PHE A N 1
ATOM 847 C CA . PHE A 1 108 ? -14.257 -12.326 6.088 1.00 43.00 108 PHE A CA 1
ATOM 848 C C . PHE A 1 108 ? -14.173 -13.169 7.357 1.00 43.00 108 PHE A C 1
ATOM 850 O O . PHE A 1 108 ? -13.057 -13.654 7.653 1.00 43.00 108 PHE A O 1
#